Protein AF-A0AAU5T1U4-F1 (afdb_monomer_lite)

Radius of gyration: 19.62 Å; chains: 1; bounding box: 46×30×69 Å

Sequence (118 aa):
MTTPEALPPGLNWVTADRAAALWMVRRRFVPQVASTHGVGTKEQKSYGTLGESTFTVYSYAEVQRVVAELESGEVVLDPSWRVDTKEGIRGARRDTLATCGCVVLMLAVVIAVAVLSS

Secondary structure (DSSP, 8-state):
-----PPPTT-SEEEHHHHHHHTTB-GGGHHHHHHHHT--EEEEEEEETTEEEEEEEEEHHHHHHHHHHHHTTS----TTTBSSSHHHHHHHHHHHHHHHHHHHHHHHHHHHHHHHT-

Structure (mmCIF, N/CA/C/O backbone):
data_AF-A0AAU5T1U4-F1
#
_entry.id   AF-A0AAU5T1U4-F1
#
loop_
_atom_site.group_PDB
_atom_site.id
_atom_site.type_symbol
_atom_site.label_atom_id
_atom_site.label_alt_id
_atom_site.label_comp_id
_atom_site.label_asym_id
_atom_site.label_entity_id
_atom_site.label_seq_id
_atom_site.pdbx_PDB_ins_code
_atom_site.Cartn_x
_atom_site.Cartn_y
_atom_site.Cartn_z
_atom_site.occupancy
_atom_site.B_iso_or_equiv
_atom_site.auth_seq_id
_atom_site.auth_comp_id
_atom_site.auth_asym_id
_atom_site.auth_atom_id
_atom_site.pdbx_PDB_model_num
ATOM 1 N N . MET A 1 1 ? -6.743 4.290 35.283 1.00 32.88 1 MET A N 1
ATOM 2 C CA . MET A 1 1 ? -6.820 5.343 34.252 1.00 32.88 1 MET A CA 1
ATOM 3 C C . MET A 1 1 ? -5.463 5.350 33.570 1.00 32.88 1 MET A C 1
ATOM 5 O O . MET A 1 1 ? -4.522 5.910 34.111 1.00 32.88 1 MET A O 1
ATOM 9 N N . THR A 1 2 ? -5.306 4.558 32.513 1.00 36.19 2 THR A N 1
ATOM 10 C CA . THR A 1 2 ? -4.006 4.362 31.858 1.00 36.19 2 THR A CA 1
ATOM 11 C C . THR A 1 2 ? -3.875 5.443 30.797 1.00 36.19 2 THR A C 1
ATOM 13 O O . THR A 1 2 ? -4.644 5.464 29.840 1.00 36.19 2 THR A O 1
ATOM 16 N N . THR A 1 3 ? -2.978 6.396 31.030 1.00 41.12 3 THR A N 1
ATOM 17 C CA . THR A 1 3 ? -2.600 7.438 30.072 1.00 41.12 3 THR A CA 1
ATOM 18 C C . THR A 1 3 ? -2.236 6.781 28.737 1.00 41.12 3 THR A C 1
ATOM 20 O O . THR A 1 3 ? -1.426 5.853 28.757 1.00 41.12 3 THR A O 1
ATOM 23 N N . PRO A 1 4 ? -2.807 7.200 27.592 1.00 48.88 4 PRO A N 1
ATOM 24 C CA . PRO A 1 4 ? -2.361 6.692 26.304 1.00 48.88 4 PRO A CA 1
ATOM 25 C C . PRO A 1 4 ? -0.905 7.113 26.114 1.00 48.88 4 PRO A C 1
ATOM 27 O O . PRO A 1 4 ? -0.587 8.302 26.111 1.00 48.88 4 PRO A O 1
ATOM 30 N N . GLU A 1 5 ? -0.020 6.125 26.030 1.00 46.03 5 GLU A N 1
ATOM 31 C CA . GLU A 1 5 ? 1.397 6.318 25.764 1.00 46.03 5 GLU A CA 1
ATOM 32 C C . GLU A 1 5 ? 1.528 7.034 24.416 1.00 46.03 5 GLU A C 1
ATOM 34 O O . GLU A 1 5 ? 1.271 6.466 23.354 1.00 46.03 5 GLU A O 1
ATOM 39 N N . ALA A 1 6 ? 1.817 8.335 24.466 1.00 52.81 6 ALA A N 1
ATOM 40 C CA . ALA A 1 6 ? 2.016 9.134 23.272 1.00 52.81 6 ALA A CA 1
ATOM 41 C C . ALA A 1 6 ? 3.240 8.582 22.534 1.00 52.81 6 ALA A C 1
ATOM 43 O O . ALA A 1 6 ? 4.338 8.537 23.092 1.00 52.81 6 ALA A O 1
ATOM 44 N N . LEU A 1 7 ? 3.029 8.141 21.289 1.00 53.19 7 LEU A N 1
ATOM 45 C CA . LEU A 1 7 ? 4.083 7.605 20.434 1.00 53.19 7 LEU A CA 1
ATOM 46 C C . LEU A 1 7 ? 5.282 8.567 20.382 1.00 53.19 7 LEU A C 1
ATOM 48 O O . LEU A 1 7 ? 5.078 9.780 20.264 1.00 53.19 7 LEU A O 1
ATOM 52 N N . PRO A 1 8 ? 6.526 8.051 20.416 1.00 48.00 8 PRO A N 1
ATOM 53 C CA . PRO A 1 8 ? 7.716 8.882 20.331 1.00 48.00 8 PRO A CA 1
ATOM 54 C C . PRO A 1 8 ? 7.646 9.811 19.110 1.00 48.00 8 PRO A C 1
ATOM 56 O O . PRO A 1 8 ? 7.284 9.350 18.018 1.00 48.00 8 PRO A O 1
ATOM 59 N N . PRO A 1 9 ? 8.004 11.099 19.250 1.00 44.66 9 PRO A N 1
ATOM 60 C CA . PRO A 1 9 ? 7.998 12.047 18.143 1.00 44.66 9 PRO A CA 1
ATOM 61 C C . PRO A 1 9 ? 9.016 11.591 17.087 1.00 44.66 9 PRO A C 1
ATOM 63 O O . PRO A 1 9 ? 10.222 11.740 17.251 1.00 44.66 9 PRO A O 1
ATOM 66 N N . GLY A 1 10 ? 8.515 10.952 16.028 1.00 50.25 10 GLY A N 1
ATOM 67 C CA . GLY A 1 10 ? 9.320 10.272 15.005 1.00 50.25 10 GLY A CA 1
ATOM 68 C C . GLY A 1 10 ? 8.718 8.951 14.511 1.00 50.25 10 GLY A C 1
ATOM 69 O O . GLY A 1 10 ? 9.004 8.546 13.390 1.00 50.25 10 GLY A O 1
ATOM 70 N N . LEU A 1 11 ? 7.821 8.323 15.283 1.00 55.62 11 LEU A N 1
ATOM 71 C CA . LEU A 1 11 ? 7.107 7.093 14.898 1.00 55.62 11 LEU A CA 1
ATOM 72 C C . LEU A 1 11 ? 5.777 7.328 14.153 1.00 55.62 11 LEU A C 1
ATOM 74 O O . LEU A 1 11 ? 5.058 6.377 13.856 1.00 55.62 11 LEU A O 1
ATOM 78 N N . ASN A 1 12 ? 5.442 8.578 13.825 1.00 80.19 12 ASN A N 1
ATOM 79 C CA . ASN A 1 12 ? 4.154 8.928 13.211 1.00 80.19 12 ASN A CA 1
ATOM 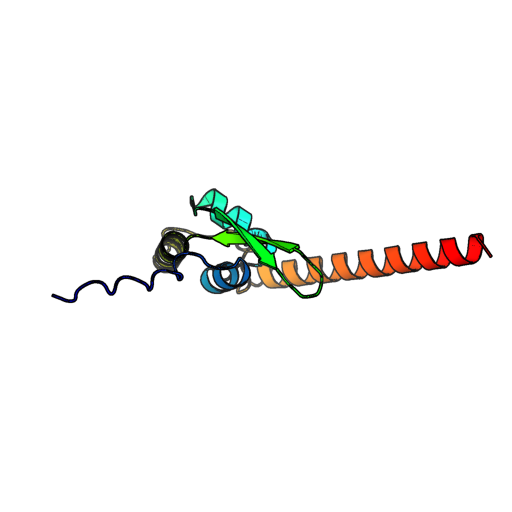80 C C . ASN A 1 12 ? 4.010 8.461 11.760 1.00 80.19 12 ASN A C 1
ATOM 82 O O . ASN A 1 12 ? 2.918 8.547 11.209 1.00 80.19 12 ASN A O 1
ATOM 86 N N . TRP A 1 13 ? 5.089 7.990 11.140 1.00 88.12 13 TRP A N 1
ATOM 87 C CA . TRP A 1 13 ? 5.109 7.593 9.742 1.00 88.12 13 TRP A CA 1
ATOM 88 C C . TRP A 1 13 ? 5.755 6.218 9.589 1.00 88.12 13 TRP A C 1
ATOM 90 O O . TRP A 1 13 ? 6.775 5.924 10.212 1.00 88.12 13 TRP A O 1
ATOM 100 N N . VAL A 1 14 ? 5.175 5.374 8.745 1.00 91.00 14 VAL A N 1
ATOM 101 C CA . VAL A 1 14 ? 5.672 4.036 8.427 1.00 91.00 14 VAL A CA 1
ATOM 102 C C . VAL A 1 14 ? 5.924 3.882 6.939 1.00 91.00 14 VAL A C 1
ATOM 104 O O . VAL A 1 14 ? 5.262 4.491 6.103 1.00 91.00 14 VAL A O 1
ATOM 107 N N . THR A 1 15 ? 6.897 3.047 6.597 1.00 91.06 15 THR A N 1
ATOM 108 C CA . THR A 1 15 ? 7.197 2.710 5.206 1.00 91.06 15 THR A CA 1
ATOM 109 C C . THR A 1 15 ? 6.093 1.851 4.594 1.00 91.06 15 THR A C 1
ATOM 111 O O . THR A 1 15 ? 5.335 1.179 5.301 1.00 91.06 15 THR A O 1
ATOM 114 N N . ALA A 1 16 ? 6.050 1.814 3.260 1.00 90.44 16 ALA A N 1
ATOM 115 C CA . ALA A 1 16 ? 5.145 0.935 2.522 1.00 90.44 16 ALA A CA 1
ATOM 116 C C . ALA A 1 16 ? 5.276 -0.539 2.945 1.00 90.44 16 ALA A C 1
ATOM 118 O O . ALA A 1 16 ? 4.277 -1.241 3.030 1.00 90.44 16 ALA A O 1
ATOM 119 N N . ASP A 1 17 ? 6.494 -1.002 3.241 1.00 88.69 17 ASP A N 1
ATOM 120 C CA . ASP A 1 17 ? 6.758 -2.388 3.645 1.00 88.69 17 ASP A CA 1
ATOM 121 C C . ASP A 1 17 ? 6.125 -2.728 4.995 1.00 88.69 17 ASP A C 1
ATOM 123 O O . ASP A 1 17 ? 5.536 -3.796 5.167 1.00 88.69 17 ASP A O 1
ATOM 127 N N . ARG A 1 18 ? 6.180 -1.792 5.947 1.00 88.94 18 ARG A N 1
ATOM 128 C CA . ARG A 1 18 ? 5.562 -1.993 7.256 1.00 88.94 18 ARG A CA 1
ATOM 129 C C . ARG A 1 18 ? 4.038 -1.905 7.185 1.00 88.94 18 ARG A C 1
ATOM 131 O O . ARG A 1 18 ? 3.372 -2.715 7.819 1.00 88.94 18 ARG A O 1
ATOM 138 N N . ALA A 1 19 ? 3.492 -0.987 6.385 1.00 91.00 19 ALA A N 1
ATOM 139 C CA . ALA A 1 19 ? 2.051 -0.923 6.129 1.00 91.00 19 ALA A CA 1
ATOM 140 C C . ALA A 1 19 ? 1.535 -2.198 5.430 1.00 91.00 19 ALA A C 1
ATOM 142 O O . ALA A 1 19 ? 0.525 -2.761 5.844 1.00 91.00 19 ALA A O 1
ATOM 143 N N . ALA A 1 20 ? 2.274 -2.712 4.438 1.00 91.00 20 ALA A N 1
ATOM 144 C CA . ALA A 1 20 ? 1.959 -3.964 3.746 1.00 91.00 20 ALA A CA 1
ATOM 145 C C . ALA A 1 20 ? 1.848 -5.150 4.712 1.00 91.00 20 ALA A C 1
ATOM 147 O O . ALA A 1 20 ? 0.894 -5.925 4.638 1.00 91.00 20 ALA A O 1
ATOM 148 N N . ALA A 1 21 ? 2.817 -5.274 5.623 1.00 88.44 21 ALA A N 1
ATOM 149 C CA . ALA A 1 21 ? 2.844 -6.342 6.613 1.00 88.44 21 ALA A CA 1
ATOM 150 C C . ALA A 1 21 ? 1.656 -6.259 7.584 1.00 88.44 21 ALA A C 1
ATOM 152 O O . ALA A 1 21 ? 1.039 -7.281 7.870 1.00 88.44 21 ALA A O 1
ATOM 153 N N . LEU A 1 22 ? 1.313 -5.052 8.048 1.00 89.75 22 LEU A N 1
ATOM 154 C CA . LEU A 1 22 ? 0.209 -4.834 8.987 1.00 89.75 22 LEU A CA 1
ATOM 155 C C . LEU A 1 22 ? -1.160 -5.151 8.376 1.00 89.75 22 LEU A C 1
ATOM 157 O O . LEU A 1 22 ? -1.990 -5.771 9.027 1.00 89.75 22 LEU A O 1
ATOM 161 N N . TRP A 1 23 ? -1.389 -4.778 7.118 1.00 90.88 23 TRP A N 1
ATOM 162 C CA . TRP A 1 23 ? -2.660 -5.052 6.434 1.00 90.88 23 TRP A CA 1
ATOM 163 C C . TRP A 1 23 ? -2.716 -6.431 5.767 1.00 90.88 23 TRP A C 1
ATOM 165 O O . TRP A 1 23 ? -3.719 -6.771 5.143 1.00 90.88 23 TRP A O 1
ATOM 175 N N . MET A 1 24 ? -1.632 -7.212 5.847 1.00 88.94 24 MET A N 1
ATOM 176 C CA . MET A 1 24 ? -1.455 -8.460 5.101 1.00 88.94 24 MET A CA 1
ATOM 177 C C . MET A 1 24 ? -1.755 -8.303 3.601 1.00 88.94 24 MET A C 1
ATOM 179 O O . MET A 1 24 ? -2.398 -9.154 2.982 1.00 88.94 24 MET A O 1
ATOM 183 N N . VAL A 1 25 ? -1.246 -7.228 2.991 1.00 89.62 25 VAL A N 1
ATOM 184 C CA . VAL A 1 25 ? -1.377 -6.959 1.549 1.00 89.62 25 VAL A CA 1
ATOM 185 C C . VAL A 1 25 ? -0.043 -6.976 0.828 1.00 89.62 25 VAL A C 1
ATOM 187 O O . VAL A 1 25 ? 1.025 -6.765 1.398 1.00 89.62 25 VAL A O 1
ATOM 190 N N . ARG A 1 26 ? -0.093 -7.187 -0.485 1.00 84.94 26 ARG A N 1
ATOM 191 C CA . ARG A 1 26 ? 1.077 -7.046 -1.351 1.00 84.94 26 ARG A CA 1
ATOM 192 C C . ARG A 1 26 ? 1.490 -5.577 -1.409 1.00 84.94 26 ARG A C 1
ATOM 194 O O . ARG A 1 26 ? 0.659 -4.705 -1.658 1.00 84.94 26 ARG A O 1
ATOM 201 N N . ARG A 1 27 ? 2.796 -5.317 -1.289 1.00 85.81 27 ARG A N 1
ATOM 202 C CA . ARG A 1 27 ? 3.396 -3.967 -1.271 1.00 85.81 27 ARG A CA 1
ATOM 203 C C . ARG A 1 27 ? 2.860 -3.029 -2.360 1.00 85.81 27 ARG A C 1
ATOM 205 O O . ARG A 1 27 ? 2.607 -1.862 -2.094 1.00 85.81 27 ARG A O 1
ATOM 212 N N . ARG A 1 28 ? 2.648 -3.540 -3.577 1.00 86.44 28 ARG A N 1
ATOM 213 C CA . ARG A 1 28 ? 2.164 -2.746 -4.720 1.00 86.44 28 ARG A CA 1
ATOM 214 C C . ARG A 1 28 ? 0.759 -2.157 -4.542 1.00 86.44 28 ARG A C 1
ATOM 216 O O . ARG A 1 28 ? 0.443 -1.186 -5.212 1.00 86.44 28 ARG A O 1
ATOM 223 N N . PHE A 1 29 ? -0.069 -2.742 -3.675 1.00 89.81 29 PHE A N 1
ATOM 224 C CA . PHE A 1 29 ? -1.431 -2.267 -3.412 1.00 89.81 29 PHE A CA 1
ATOM 225 C C . PHE A 1 29 ? -1.528 -1.387 -2.173 1.00 89.81 29 PHE A C 1
ATOM 227 O O . PHE A 1 29 ? -2.589 -0.830 -1.924 1.00 89.81 29 PHE A O 1
ATOM 234 N N . VAL A 1 30 ? -0.439 -1.203 -1.421 1.00 91.62 30 VAL A N 1
ATOM 235 C CA . VAL A 1 30 ? -0.415 -0.297 -0.264 1.00 91.62 30 VAL A CA 1
ATOM 236 C C . VAL A 1 30 ? -0.890 1.116 -0.627 1.00 91.62 30 VAL A C 1
ATOM 238 O O . VAL A 1 30 ? -1.731 1.626 0.106 1.00 91.62 30 VAL A O 1
ATOM 241 N N . PRO A 1 31 ? -0.467 1.738 -1.752 1.00 91.69 31 PRO A N 1
ATOM 242 C CA . PRO A 1 31 ? -0.979 3.057 -2.126 1.00 91.69 31 PRO A CA 1
ATOM 243 C C . PRO A 1 31 ? -2.489 3.048 -2.382 1.00 91.69 31 PRO A C 1
ATOM 245 O O . PRO A 1 31 ? -3.185 3.999 -2.042 1.00 91.69 31 PRO A O 1
ATOM 248 N N . GLN A 1 32 ? -3.002 1.957 -2.952 1.00 92.06 32 GLN A N 1
ATOM 249 C CA . GLN A 1 32 ? -4.416 1.827 -3.276 1.00 92.06 32 GLN A CA 1
ATOM 250 C C . GLN A 1 32 ? -5.256 1.660 -2.006 1.00 92.06 32 GLN A C 1
ATOM 252 O O . GLN A 1 32 ? -6.186 2.434 -1.805 1.00 92.06 32 GLN A O 1
ATOM 257 N N . VAL A 1 33 ? -4.856 0.764 -1.098 1.00 90.56 33 VAL A N 1
ATOM 258 C CA . VAL A 1 33 ? -5.468 0.610 0.235 1.00 90.56 33 VAL A CA 1
ATOM 259 C C . VAL A 1 33 ? -5.425 1.933 1.003 1.00 90.56 33 VAL A C 1
ATOM 261 O O . VAL A 1 33 ? -6.447 2.387 1.510 1.00 90.56 33 VAL A O 1
ATOM 264 N N . ALA A 1 34 ? -4.273 2.607 1.025 1.00 92.44 34 ALA A N 1
ATOM 265 C CA . ALA A 1 34 ? -4.131 3.902 1.679 1.00 92.44 34 ALA A CA 1
ATOM 266 C C . ALA A 1 34 ? -5.112 4.943 1.116 1.00 92.44 34 ALA A C 1
ATOM 268 O O . ALA A 1 34 ? -5.799 5.612 1.884 1.00 92.44 34 ALA A O 1
ATOM 269 N N . SER A 1 35 ? -5.232 5.037 -0.212 1.00 90.69 35 SER A N 1
ATOM 270 C CA . SER A 1 35 ? -6.155 5.977 -0.858 1.00 90.69 35 SER A CA 1
ATOM 271 C C . SER A 1 35 ? -7.627 5.665 -0.569 1.00 90.69 35 SER A C 1
ATOM 273 O O . SER A 1 35 ? -8.399 6.578 -0.293 1.00 90.69 35 SER A O 1
ATOM 275 N N . THR A 1 36 ? -8.012 4.384 -0.574 1.00 91.38 36 THR A N 1
ATOM 276 C CA . THR A 1 36 ? -9.392 3.943 -0.327 1.00 91.38 36 THR A CA 1
ATOM 277 C C . THR A 1 36 ? -9.821 4.199 1.113 1.00 91.38 36 THR A C 1
ATOM 279 O O . THR A 1 36 ? -10.964 4.580 1.349 1.00 91.38 36 THR A O 1
ATOM 282 N N . HIS A 1 37 ? -8.907 4.032 2.069 1.00 89.50 37 HIS A N 1
ATOM 283 C CA . HIS A 1 37 ? -9.204 4.164 3.495 1.00 89.50 37 HIS A CA 1
ATOM 284 C C . HIS A 1 37 ? -8.806 5.521 4.089 1.00 89.50 37 HIS A C 1
ATOM 286 O O . HIS A 1 37 ? -8.919 5.713 5.299 1.00 89.50 37 HIS A O 1
ATOM 292 N N . GLY A 1 38 ? -8.369 6.476 3.261 1.00 90.19 38 GLY A N 1
ATOM 293 C CA . GLY A 1 38 ? -8.034 7.831 3.703 1.00 90.19 38 GLY A CA 1
ATOM 294 C C . GLY A 1 38 ? -6.809 7.886 4.617 1.00 90.19 38 GLY A C 1
ATOM 295 O O . GLY A 1 38 ? -6.803 8.630 5.591 1.00 90.19 38 GLY A O 1
ATOM 296 N N . VAL A 1 39 ? -5.792 7.072 4.336 1.00 91.31 39 VAL A N 1
ATOM 297 C CA . VAL A 1 39 ? -4.512 7.102 5.052 1.00 91.31 39 VAL A CA 1
ATOM 298 C C . VAL A 1 39 ? -3.641 8.203 4.456 1.00 91.31 39 VAL A C 1
ATOM 300 O O . VAL A 1 39 ? -3.307 8.183 3.271 1.00 91.31 39 VAL A O 1
ATOM 303 N N . GLY A 1 40 ? -3.236 9.148 5.294 1.00 89.75 40 GLY A N 1
ATOM 304 C CA . GLY A 1 40 ? -2.334 10.232 4.964 1.00 89.75 40 GLY A CA 1
ATOM 305 C C . GLY A 1 40 ? -0.970 9.717 4.525 1.00 89.75 40 GLY A C 1
ATOM 306 O O . GLY A 1 40 ? -0.357 8.853 5.162 1.00 89.75 40 GLY A O 1
ATOM 307 N N . THR A 1 41 ? -0.476 10.290 3.432 1.00 92.44 41 THR A N 1
ATOM 308 C CA . THR A 1 41 ? 0.824 9.970 2.845 1.00 92.44 41 THR A CA 1
ATOM 309 C C . THR A 1 41 ? 1.734 11.184 2.854 1.00 92.44 41 THR A C 1
ATOM 311 O O . THR A 1 41 ? 1.281 12.313 2.668 1.00 92.44 41 THR A O 1
ATOM 314 N N . LYS A 1 42 ? 3.035 10.950 2.992 1.00 91.56 42 LYS A N 1
ATOM 315 C CA . LYS A 1 42 ? 4.062 11.982 2.878 1.00 91.56 42 LYS A CA 1
ATOM 316 C C . LYS A 1 42 ? 5.240 11.450 2.075 1.00 91.56 42 LYS A C 1
ATOM 318 O O . LYS A 1 42 ? 5.631 10.297 2.233 1.00 91.56 42 LYS A O 1
ATOM 323 N N . GLU A 1 43 ? 5.828 12.289 1.233 1.00 90.56 43 GLU A N 1
ATOM 324 C CA . GLU A 1 43 ? 7.117 11.981 0.618 1.00 90.56 43 GLU A CA 1
ATOM 325 C C . GLU A 1 43 ? 8.248 12.239 1.613 1.00 90.56 43 GLU A C 1
ATOM 327 O O . GLU A 1 43 ? 8.331 13.296 2.247 1.00 90.56 43 GLU A O 1
ATOM 332 N N . GLN A 1 44 ? 9.125 11.255 1.757 1.00 86.56 44 GLN A N 1
ATOM 333 C CA . GLN A 1 44 ? 10.322 11.341 2.566 1.00 86.56 44 GLN A CA 1
ATOM 334 C C . GLN A 1 44 ? 11.545 11.140 1.683 1.00 86.56 44 GLN A C 1
ATOM 336 O O . GLN A 1 44 ? 11.637 10.201 0.896 1.00 86.56 44 GLN A O 1
ATOM 341 N N . LYS A 1 45 ? 12.502 12.045 1.847 1.00 88.38 45 LYS A N 1
ATOM 342 C CA . LYS A 1 45 ? 13.811 11.960 1.219 1.00 88.38 45 LYS A CA 1
ATOM 343 C C . LYS A 1 45 ? 14.767 11.254 2.166 1.00 88.38 45 LYS A C 1
ATOM 345 O O . LYS A 1 45 ? 14.771 11.522 3.368 1.00 88.38 45 LYS A O 1
ATOM 350 N N . SER A 1 46 ? 15.583 10.372 1.615 1.00 79.38 46 SER A N 1
ATOM 351 C CA . SER A 1 46 ? 16.724 9.770 2.288 1.00 79.38 46 SER A CA 1
ATOM 352 C C . SER A 1 46 ? 17.971 9.995 1.463 1.00 79.38 46 SER A C 1
ATOM 354 O O . SER A 1 46 ? 17.959 9.869 0.241 1.00 79.38 46 SER A O 1
ATOM 356 N N . TYR A 1 47 ? 19.057 10.296 2.158 1.00 83.50 47 TYR A N 1
ATOM 357 C CA . TYR A 1 47 ? 20.361 10.526 1.565 1.00 83.50 47 TYR A CA 1
ATOM 358 C C . TYR A 1 47 ? 21.220 9.295 1.825 1.00 83.50 47 TYR A C 1
ATOM 360 O O . TYR A 1 47 ? 21.570 9.002 2.967 1.00 83.50 47 TYR A O 1
ATOM 368 N N . GLY A 1 48 ? 21.489 8.533 0.767 1.00 77.19 48 GLY A N 1
ATOM 369 C CA . GLY A 1 48 ? 22.382 7.381 0.804 1.00 77.19 48 GLY A CA 1
ATOM 370 C C . GLY A 1 48 ? 23.703 7.674 0.102 1.00 77.19 48 GLY A C 1
ATOM 371 O O . GLY A 1 48 ? 23.882 8.714 -0.529 1.00 77.19 48 GLY A O 1
ATOM 372 N N . THR A 1 49 ? 24.624 6.713 0.145 1.00 80.50 49 THR A N 1
ATOM 373 C CA . THR A 1 49 ? 25.919 6.795 -0.554 1.00 80.50 49 THR A CA 1
ATOM 374 C C . THR A 1 49 ? 25.768 6.971 -2.070 1.00 80.50 49 THR A C 1
ATOM 376 O O . THR A 1 49 ? 26.647 7.528 -2.715 1.00 80.50 49 THR A O 1
ATOM 379 N N . LEU A 1 50 ? 24.641 6.524 -2.636 1.00 83.75 50 LEU A N 1
ATOM 380 C CA . LEU A 1 50 ? 24.310 6.630 -4.061 1.00 83.75 50 LEU A CA 1
ATOM 381 C C . LEU A 1 50 ? 23.494 7.889 -4.409 1.00 83.75 50 LEU A C 1
ATOM 383 O O . LEU A 1 50 ? 23.041 8.025 -5.542 1.00 83.75 50 LEU A O 1
ATOM 387 N N . GLY A 1 51 ? 23.297 8.801 -3.452 1.00 82.56 51 GLY A N 1
ATOM 388 C CA . GLY A 1 51 ? 22.551 10.043 -3.639 1.00 82.56 51 GLY A CA 1
ATOM 389 C C . GLY A 1 51 ? 21.182 10.060 -2.956 1.00 82.56 51 GLY A C 1
ATOM 390 O O . GLY A 1 51 ? 20.901 9.297 -2.028 1.00 82.56 51 GLY A O 1
ATOM 391 N N . GLU A 1 52 ? 20.343 10.995 -3.398 1.00 89.31 52 GLU A N 1
ATOM 392 C CA . GLU A 1 52 ? 19.008 11.234 -2.851 1.00 89.31 52 GLU A CA 1
ATOM 393 C C . GLU A 1 52 ? 18.005 10.208 -3.391 1.00 89.31 52 GLU A C 1
ATOM 395 O O . GLU A 1 52 ? 17.858 10.021 -4.596 1.00 89.31 52 GLU A O 1
ATOM 400 N N . SER A 1 53 ? 17.293 9.544 -2.486 1.00 83.25 53 SER A N 1
ATOM 401 C CA . SER A 1 53 ? 16.180 8.649 -2.798 1.00 83.25 53 SER A CA 1
ATOM 402 C C . SER A 1 53 ? 14.916 9.173 -2.137 1.00 83.25 53 SER A C 1
ATOM 404 O O . SER A 1 53 ? 14.911 9.458 -0.941 1.00 83.25 53 SER A O 1
ATOM 406 N N . THR A 1 54 ? 13.834 9.278 -2.904 1.00 86.69 54 THR A N 1
ATOM 407 C CA . THR A 1 54 ? 12.523 9.681 -2.383 1.00 86.69 54 THR A CA 1
ATOM 408 C C . THR A 1 54 ? 11.634 8.449 -2.254 1.00 86.69 54 THR A C 1
ATOM 410 O O . THR A 1 54 ? 11.559 7.639 -3.176 1.00 86.69 54 THR A O 1
ATOM 413 N N . PHE A 1 55 ? 10.971 8.291 -1.112 1.00 84.88 55 PHE A N 1
ATOM 414 C CA . PHE A 1 55 ? 9.996 7.231 -0.874 1.00 84.88 55 PHE A CA 1
ATOM 415 C C . PHE A 1 55 ? 8.774 7.758 -0.126 1.00 84.88 55 PHE A C 1
ATOM 417 O O . PHE A 1 55 ? 8.851 8.709 0.6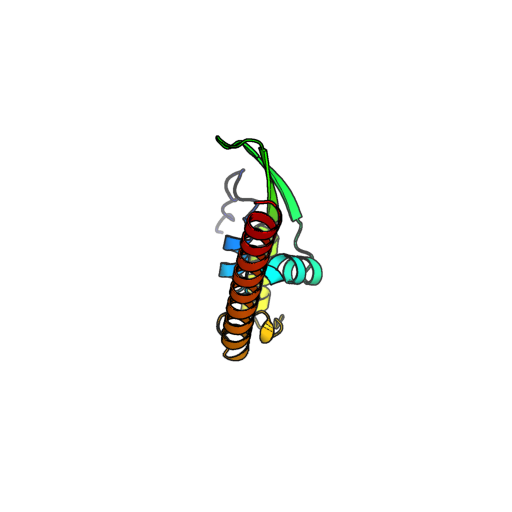47 1.00 84.88 55 PHE A O 1
ATOM 424 N N . THR A 1 56 ? 7.628 7.121 -0.342 1.00 90.44 56 THR A N 1
ATOM 425 C CA . THR A 1 56 ? 6.379 7.468 0.341 1.00 90.44 56 THR A CA 1
ATOM 426 C C . THR A 1 56 ? 6.289 6.772 1.696 1.00 90.44 56 THR A C 1
ATOM 428 O O . THR A 1 56 ? 6.532 5.566 1.811 1.00 90.44 56 THR A O 1
ATOM 431 N N . VAL A 1 57 ? 5.890 7.528 2.715 1.00 92.56 57 VAL A N 1
ATOM 432 C CA . VAL A 1 57 ? 5.544 7.037 4.051 1.00 92.56 57 VAL A CA 1
ATOM 433 C C . VAL A 1 57 ? 4.079 7.321 4.376 1.00 92.56 57 VAL A C 1
ATOM 435 O O . VAL A 1 57 ? 3.477 8.240 3.824 1.00 92.56 57 VAL A O 1
ATOM 438 N N . TYR A 1 58 ? 3.515 6.521 5.274 1.00 92.88 58 TYR A N 1
ATOM 439 C CA . TYR A 1 58 ? 2.095 6.486 5.625 1.00 92.88 58 TYR A CA 1
ATOM 440 C C . TYR A 1 58 ? 1.914 6.790 7.106 1.00 92.88 58 TYR A C 1
ATOM 442 O O . TYR A 1 58 ? 2.727 6.355 7.918 1.00 92.88 58 TYR A O 1
ATOM 450 N N . SER A 1 59 ? 0.869 7.522 7.471 1.00 90.88 59 SER A N 1
ATOM 451 C CA . SER A 1 59 ? 0.572 7.855 8.866 1.00 90.88 59 SER A CA 1
ATOM 452 C C . SER A 1 59 ? 0.342 6.597 9.704 1.00 90.88 59 SER A C 1
ATOM 454 O O . SER A 1 59 ? -0.541 5.792 9.411 1.00 90.88 59 SER A O 1
ATOM 456 N N . TYR A 1 60 ? 1.117 6.418 10.774 1.00 90.06 60 TYR A N 1
ATOM 457 C CA . TYR A 1 60 ? 1.019 5.238 11.633 1.00 90.06 60 TYR A CA 1
ATOM 458 C C . TYR A 1 60 ? -0.355 5.119 12.301 1.00 90.06 60 TYR A C 1
ATOM 460 O O . TYR A 1 60 ? -0.918 4.029 12.342 1.00 90.06 60 TYR A O 1
ATOM 468 N N . ALA A 1 61 ? -0.908 6.232 12.793 1.00 89.00 61 ALA A N 1
ATOM 469 C CA . ALA A 1 61 ? -2.202 6.239 13.473 1.00 89.00 61 ALA A CA 1
ATOM 470 C C . ALA A 1 61 ? -3.336 5.784 12.540 1.00 89.00 61 ALA A C 1
ATOM 472 O O . ALA A 1 61 ? -4.187 4.990 12.928 1.00 89.00 61 ALA A O 1
ATOM 473 N N . GLU A 1 62 ? -3.312 6.233 11.287 1.00 91.81 62 GLU A N 1
ATOM 474 C CA . GLU A 1 62 ? -4.320 5.858 10.294 1.00 91.81 62 GLU A CA 1
ATOM 475 C C . GLU A 1 62 ? -4.096 4.437 9.775 1.00 91.81 62 GLU A C 1
ATOM 477 O O . GLU A 1 62 ? -5.062 3.711 9.564 1.00 91.81 62 GLU A O 1
ATOM 482 N N . VAL A 1 63 ? -2.841 3.991 9.657 1.00 91.88 63 VAL A N 1
ATOM 483 C CA . VAL A 1 63 ? -2.520 2.586 9.368 1.00 91.88 63 VAL A CA 1
ATOM 484 C C . VAL A 1 63 ? -3.078 1.666 10.453 1.00 91.88 63 VAL A C 1
ATOM 486 O O . VAL A 1 63 ? -3.689 0.655 10.116 1.00 91.88 63 VAL A O 1
ATOM 489 N N . GLN A 1 64 ? -2.915 2.022 11.731 1.00 91.50 64 GLN A N 1
ATOM 490 C CA . GLN A 1 64 ? -3.458 1.266 12.865 1.00 91.50 64 GLN A CA 1
ATOM 491 C C . GLN A 1 64 ? -4.986 1.300 12.916 1.00 91.50 64 GLN A C 1
ATOM 493 O O . GLN A 1 64 ? -5.599 0.280 13.215 1.00 91.50 64 GLN A O 1
ATOM 498 N N . ARG A 1 65 ? -5.615 2.430 12.565 1.00 92.00 65 ARG A N 1
ATOM 499 C CA . ARG A 1 65 ? -7.076 2.498 12.419 1.00 92.00 65 ARG A CA 1
ATOM 500 C C . ARG A 1 65 ? -7.572 1.477 11.397 1.00 92.00 65 ARG A C 1
ATOM 502 O O . ARG A 1 65 ? -8.475 0.712 11.704 1.00 92.00 65 ARG A O 1
ATOM 509 N N . VAL A 1 66 ? -6.934 1.418 10.226 1.00 90.81 66 VAL A N 1
ATOM 510 C CA . VAL A 1 66 ? -7.287 0.434 9.193 1.00 90.81 66 VAL A CA 1
ATOM 511 C C . VAL A 1 66 ? -7.052 -0.994 9.688 1.00 90.81 66 VAL A C 1
ATOM 513 O O . VAL A 1 66 ? -7.875 -1.857 9.426 1.00 90.81 66 VAL A O 1
ATOM 516 N N . VAL A 1 67 ? -5.981 -1.266 10.446 1.00 91.25 67 VAL A N 1
ATOM 517 C CA . VAL A 1 67 ? -5.780 -2.592 11.069 1.00 91.25 67 VAL A CA 1
ATOM 518 C C . VAL A 1 67 ? -6.957 -2.959 11.974 1.00 91.25 67 VAL A C 1
ATOM 520 O O . VAL A 1 67 ? -7.505 -4.047 11.830 1.00 91.25 67 VAL A O 1
ATOM 523 N N . ALA A 1 68 ? -7.393 -2.049 12.846 1.00 88.50 68 ALA A N 1
ATOM 524 C CA . ALA A 1 68 ? -8.527 -2.295 13.733 1.00 88.50 68 ALA A CA 1
ATOM 525 C C . ALA A 1 68 ? -9.841 -2.533 12.961 1.00 88.50 68 ALA A C 1
ATOM 527 O O . ALA A 1 68 ? -10.604 -3.425 13.320 1.00 88.50 68 ALA A O 1
ATOM 528 N N . GLU A 1 69 ? -10.082 -1.787 11.878 1.00 89.75 69 GLU A N 1
ATOM 529 C CA . GLU A 1 69 ? -11.241 -1.970 10.986 1.00 89.75 69 GLU A CA 1
ATOM 530 C C . GLU A 1 69 ? -11.205 -3.314 10.232 1.00 89.75 69 GLU A C 1
ATOM 532 O O . GLU A 1 69 ? -12.246 -3.913 9.952 1.00 89.75 69 GLU A O 1
ATOM 537 N N . LEU A 1 70 ? -10.009 -3.815 9.907 1.00 87.75 70 LEU A N 1
ATOM 538 C CA . LEU A 1 70 ? -9.828 -5.138 9.302 1.00 87.75 70 LEU A CA 1
ATOM 539 C C . LEU A 1 70 ? -10.059 -6.263 10.312 1.00 87.75 70 LEU A C 1
ATOM 541 O O . LEU A 1 70 ? -10.659 -7.280 9.969 1.00 87.75 70 LEU A O 1
ATOM 545 N N . GLU A 1 71 ? -9.583 -6.094 11.546 1.00 86.88 71 GLU A N 1
ATOM 546 C CA . GLU A 1 71 ? -9.764 -7.066 12.628 1.00 86.88 71 GLU A CA 1
ATOM 547 C C . GLU A 1 71 ? -11.221 -7.139 13.099 1.00 86.88 71 GLU A C 1
ATOM 549 O O . GLU A 1 71 ? -11.706 -8.226 13.417 1.00 86.88 71 GLU A O 1
ATOM 554 N N . SER A 1 72 ? -11.942 -6.013 13.097 1.00 87.06 72 SER A N 1
ATOM 555 C CA . SER A 1 72 ? -13.378 -5.975 13.399 1.00 87.06 72 SER A CA 1
ATOM 556 C C . SER A 1 72 ? -14.243 -6.561 12.276 1.00 87.06 72 SER A C 1
ATOM 558 O O . SER A 1 72 ? -15.410 -6.881 12.504 1.00 87.06 72 SER A O 1
ATOM 560 N N . GLY A 1 73 ? -13.683 -6.712 11.070 1.00 84.00 73 GLY A N 1
ATOM 561 C CA . GLY A 1 73 ? -14.408 -7.126 9.869 1.00 84.00 73 GLY A CA 1
ATOM 562 C C . GLY A 1 73 ? -15.294 -6.029 9.272 1.00 84.00 73 GLY A C 1
ATOM 563 O O . GLY A 1 73 ? -16.063 -6.305 8.353 1.00 84.00 73 GLY A O 1
ATOM 564 N N . GLU A 1 74 ? -15.191 -4.796 9.772 1.00 82.12 74 GLU A N 1
ATOM 565 C CA . GLU A 1 74 ? -15.881 -3.624 9.224 1.00 82.12 74 GLU A CA 1
ATOM 566 C C . GLU A 1 74 ? -15.354 -3.268 7.830 1.00 82.12 74 GLU A C 1
ATOM 568 O O . GLU A 1 74 ? -16.105 -2.826 6.959 1.00 82.12 74 GLU A O 1
ATOM 573 N N . VAL A 1 75 ? -14.071 -3.545 7.592 1.00 83.00 75 VAL A N 1
ATOM 574 C CA . VAL A 1 75 ? -13.429 -3.426 6.287 1.00 83.00 75 VAL A CA 1
ATOM 575 C C . VAL A 1 75 ? -12.982 -4.798 5.798 1.00 83.00 75 VAL A C 1
ATOM 577 O O . VAL A 1 75 ? -12.322 -5.561 6.501 1.00 83.00 75 VAL A O 1
ATOM 580 N N . VAL A 1 76 ? -13.278 -5.084 4.532 1.00 84.31 76 VAL A N 1
ATOM 581 C CA . VAL A 1 76 ? -12.751 -6.249 3.819 1.00 84.31 76 VAL A CA 1
ATOM 582 C C . VAL A 1 76 ? -11.942 -5.759 2.626 1.00 84.31 76 VAL A C 1
ATOM 584 O O . VAL A 1 76 ? -12.452 -5.049 1.763 1.00 84.31 76 VAL A O 1
ATOM 587 N N . LEU A 1 77 ? -10.668 -6.146 2.576 1.00 84.44 77 LEU A N 1
ATOM 588 C CA . LEU A 1 77 ? -9.808 -5.883 1.422 1.00 84.44 77 LEU A CA 1
ATOM 589 C C . LEU A 1 77 ? -10.088 -6.884 0.311 1.00 84.44 77 LEU A C 1
ATOM 591 O O . LEU A 1 77 ? -10.396 -8.048 0.578 1.00 84.44 77 LEU A O 1
ATOM 595 N N . ASP A 1 78 ? -9.897 -6.443 -0.930 1.00 81.50 78 ASP A N 1
ATOM 596 C CA . ASP A 1 78 ? -9.986 -7.313 -2.095 1.00 81.50 78 ASP A CA 1
ATOM 597 C C . ASP A 1 78 ? -9.056 -8.535 -1.907 1.00 81.50 78 ASP A C 1
ATOM 599 O O . ASP A 1 78 ? -7.852 -8.369 -1.657 1.00 81.50 78 ASP A O 1
ATOM 603 N N . PRO A 1 79 ? -9.575 -9.773 -2.015 1.00 79.06 79 PRO A N 1
ATOM 604 C CA . PRO A 1 79 ? -8.788 -10.988 -1.830 1.00 79.06 79 PRO A CA 1
ATOM 605 C C . PRO A 1 79 ? -7.562 -11.073 -2.740 1.00 79.06 79 PRO A C 1
ATOM 607 O O . PRO A 1 79 ? -6.566 -11.694 -2.364 1.00 79.06 79 PRO A O 1
ATOM 610 N N . SER A 1 80 ? -7.593 -10.436 -3.912 1.00 79.75 80 SER A N 1
ATOM 611 C CA . SER A 1 80 ? -6.454 -10.378 -4.822 1.00 79.75 80 SER A CA 1
ATOM 612 C C . SER A 1 80 ? -5.318 -9.510 -4.275 1.00 79.75 80 SER A C 1
ATOM 614 O O . SER A 1 80 ? -4.163 -9.706 -4.656 1.00 79.75 80 SER A O 1
ATOM 616 N N . TRP A 1 81 ? -5.586 -8.559 -3.381 1.00 83.88 81 TRP A N 1
ATOM 617 C CA . TRP A 1 81 ? -4.562 -7.677 -2.812 1.00 83.88 81 TRP A CA 1
ATOM 618 C C . TRP A 1 81 ? -3.823 -8.320 -1.650 1.00 83.88 81 TRP A C 1
ATOM 620 O O . TRP A 1 81 ? -2.655 -7.995 -1.416 1.00 83.88 81 TRP A O 1
ATOM 630 N N . ARG A 1 82 ? -4.489 -9.240 -0.956 1.00 83.44 82 ARG A N 1
ATOM 631 C CA . ARG A 1 82 ? -3.968 -9.907 0.230 1.00 83.44 82 ARG A CA 1
ATOM 632 C C . ARG A 1 82 ? -2.794 -10.841 -0.086 1.00 83.44 82 ARG A C 1
ATOM 634 O O . ARG A 1 82 ? -2.606 -11.255 -1.229 1.00 83.44 82 ARG A O 1
ATOM 641 N N . VAL A 1 83 ? -1.970 -11.145 0.914 1.00 79.12 83 VAL A N 1
ATOM 642 C CA . VAL A 1 83 ? -0.869 -12.132 0.814 1.00 79.12 83 VAL A CA 1
ATOM 643 C C . VAL A 1 83 ? -1.193 -13.477 1.465 1.00 79.12 83 VAL A C 1
ATOM 645 O O . VAL A 1 83 ? -0.550 -14.471 1.140 1.00 79.12 83 VAL A O 1
ATOM 648 N N . ASP A 1 84 ? -2.192 -13.531 2.339 1.00 76.75 84 ASP A N 1
ATOM 649 C CA . ASP A 1 84 ? -2.622 -14.729 3.071 1.00 76.75 84 ASP A CA 1
ATOM 650 C C . ASP A 1 84 ? -3.690 -15.556 2.327 1.00 76.75 84 ASP A C 1
ATOM 652 O O . ASP A 1 84 ? -3.935 -16.717 2.657 1.00 76.75 84 ASP A O 1
ATOM 656 N N . THR A 1 85 ? -4.301 -15.003 1.278 1.00 68.69 85 THR A N 1
ATOM 657 C CA . THR A 1 85 ? -5.301 -15.696 0.457 1.00 68.69 85 THR A CA 1
ATOM 658 C C . THR A 1 85 ? -4.658 -16.485 -0.691 1.00 68.69 85 THR A C 1
ATOM 660 O O . THR A 1 85 ? -3.642 -16.102 -1.279 1.00 68.69 85 THR A O 1
ATOM 663 N N . LYS A 1 86 ? -5.300 -17.592 -1.098 1.00 65.69 86 LYS A N 1
ATOM 664 C CA . LYS A 1 86 ? -4.869 -18.395 -2.265 1.00 65.69 86 LYS A CA 1
ATOM 665 C C . LYS A 1 86 ? -4.793 -17.562 -3.552 1.00 65.69 86 LYS A C 1
ATOM 667 O O . LYS A 1 86 ? -3.934 -17.801 -4.403 1.00 65.69 86 LYS A O 1
ATOM 672 N N . GLU A 1 87 ? -5.691 -16.592 -3.693 1.00 64.12 87 GLU A N 1
ATOM 673 C CA . GLU A 1 87 ? -5.753 -15.673 -4.833 1.00 64.12 87 GLU A CA 1
ATOM 674 C C . GLU A 1 87 ? -4.597 -14.671 -4.813 1.00 64.12 87 GLU A C 1
ATOM 676 O O . GLU A 1 87 ? -3.956 -14.456 -5.846 1.00 64.12 87 GLU A O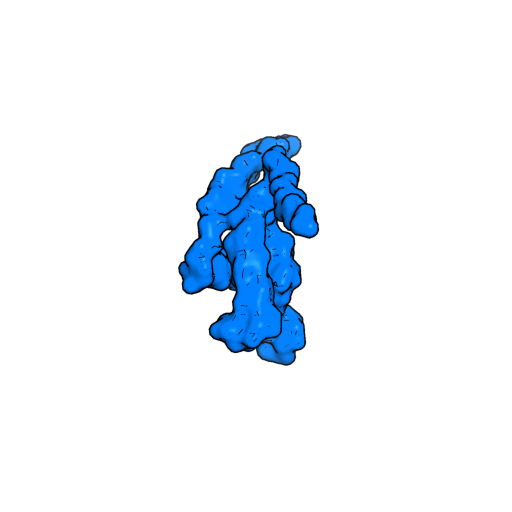 1
ATOM 681 N N . GLY A 1 88 ? -4.252 -14.163 -3.629 1.00 62.41 88 GLY A N 1
ATOM 682 C CA . GLY A 1 88 ? -3.072 -13.349 -3.369 1.00 62.41 88 GLY A CA 1
ATOM 683 C C . GLY A 1 88 ? -1.760 -14.025 -3.758 1.00 62.41 88 GLY A C 1
ATOM 684 O O . GLY A 1 88 ? -0.958 -13.459 -4.507 1.00 62.41 88 GLY A O 1
ATOM 685 N N . ILE A 1 89 ? -1.577 -15.281 -3.338 1.00 65.88 89 ILE A N 1
ATOM 686 C CA . ILE A 1 89 ? -0.394 -1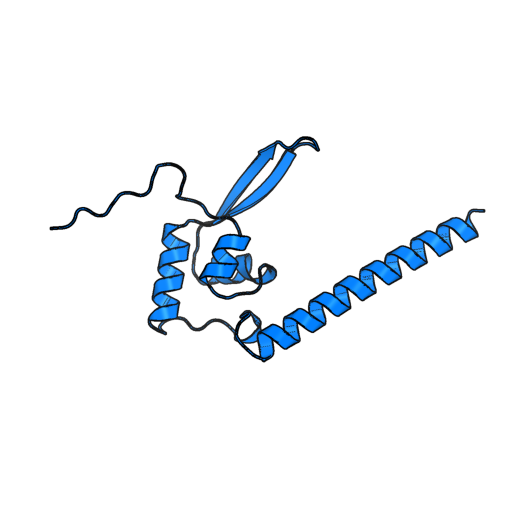6.099 -3.661 1.00 65.88 89 ILE A CA 1
ATOM 687 C C . ILE A 1 89 ? -0.288 -16.342 -5.173 1.00 65.88 89 ILE A C 1
ATOM 689 O O . ILE A 1 89 ? 0.785 -16.210 -5.771 1.00 65.88 89 ILE A O 1
ATOM 693 N N . ARG A 1 90 ? -1.409 -16.670 -5.829 1.00 62.59 90 ARG A N 1
ATOM 694 C CA . ARG A 1 90 ? -1.444 -16.884 -7.284 1.00 62.59 90 ARG A CA 1
ATOM 695 C C . ARG A 1 90 ? -1.163 -15.589 -8.048 1.00 62.59 90 ARG A C 1
ATOM 697 O O . ARG A 1 90 ? -0.458 -15.626 -9.056 1.00 62.59 90 ARG A O 1
ATOM 704 N N . GLY A 1 91 ? -1.677 -14.462 -7.562 1.00 64.19 91 GLY A N 1
ATOM 705 C CA . GLY A 1 91 ? -1.356 -13.137 -8.078 1.00 64.19 91 GLY A CA 1
ATOM 706 C C . GLY A 1 91 ? 0.135 -12.829 -7.960 1.00 64.19 91 GLY A C 1
ATOM 707 O O . GLY A 1 91 ? 0.747 -12.443 -8.950 1.00 64.19 91 GLY A O 1
ATOM 708 N N . ALA A 1 92 ? 0.731 -13.056 -6.786 1.00 65.19 92 ALA A N 1
ATOM 709 C CA . ALA A 1 92 ? 2.148 -12.786 -6.546 1.00 65.19 92 ALA A CA 1
ATOM 710 C C . ALA A 1 92 ? 3.038 -13.593 -7.499 1.00 65.19 92 ALA A C 1
ATOM 712 O O . ALA A 1 92 ? 3.944 -13.041 -8.114 1.00 65.19 92 ALA A O 1
ATOM 713 N N . ARG A 1 93 ? 2.711 -14.873 -7.717 1.00 63.72 93 ARG A N 1
ATOM 714 C CA . ARG A 1 93 ? 3.436 -15.727 -8.665 1.00 63.72 93 ARG A CA 1
ATOM 715 C C . ARG A 1 93 ? 3.354 -15.214 -10.104 1.00 63.72 93 ARG A C 1
ATOM 717 O O . ARG A 1 93 ? 4.348 -15.282 -10.821 1.00 63.72 93 ARG A O 1
ATOM 724 N N . ARG A 1 94 ? 2.191 -14.709 -10.536 1.00 66.69 94 ARG A N 1
ATOM 725 C CA . ARG A 1 94 ? 2.045 -14.103 -11.871 1.00 66.69 94 ARG A CA 1
ATOM 726 C C . ARG A 1 94 ? 2.881 -12.841 -12.011 1.00 66.69 94 ARG A C 1
ATOM 728 O O . ARG A 1 94 ? 3.517 -12.670 -13.043 1.00 66.69 94 ARG A O 1
ATOM 735 N N . ASP A 1 95 ? 2.914 -12.004 -10.981 1.00 68.62 95 ASP A N 1
ATOM 736 C CA . ASP A 1 95 ? 3.713 -10.780 -11.007 1.00 68.62 95 ASP A CA 1
ATOM 737 C C . ASP A 1 95 ? 5.202 -11.098 -11.085 1.00 68.62 95 ASP 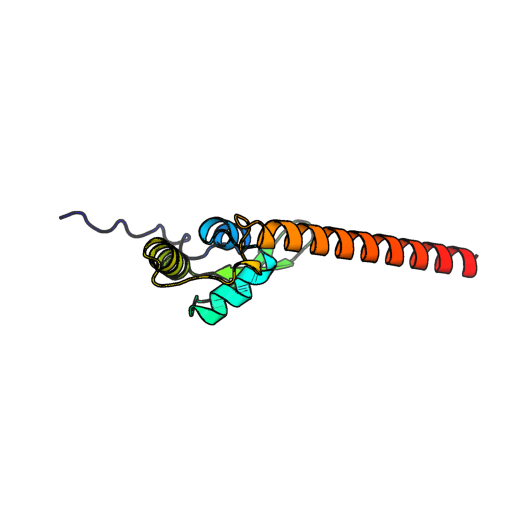A C 1
ATOM 739 O O . ASP A 1 95 ? 5.896 -10.547 -11.931 1.00 68.62 95 ASP A O 1
ATOM 743 N N . THR A 1 96 ? 5.681 -12.050 -10.277 1.00 72.25 96 THR A N 1
ATOM 744 C CA . THR A 1 96 ? 7.075 -12.505 -10.333 1.00 72.25 96 THR A CA 1
ATOM 745 C C . THR A 1 96 ? 7.427 -13.056 -11.713 1.00 72.25 96 THR A C 1
ATOM 747 O O . THR A 1 96 ? 8.464 -12.699 -12.263 1.00 72.25 96 THR A O 1
ATOM 750 N N . LEU A 1 97 ? 6.556 -13.877 -12.310 1.00 72.62 97 LEU A N 1
ATOM 751 C CA . LEU A 1 97 ? 6.773 -14.410 -13.659 1.00 72.62 97 LEU A CA 1
ATOM 752 C C . LEU A 1 97 ? 6.797 -13.308 -14.725 1.00 72.62 97 LEU A C 1
ATOM 754 O O . LEU A 1 97 ? 7.658 -13.341 -15.601 1.00 72.62 97 LEU A O 1
ATOM 758 N N . ALA A 1 98 ? 5.899 -12.325 -14.641 1.00 70.81 98 ALA A N 1
ATOM 759 C CA . ALA A 1 98 ? 5.877 -11.190 -15.559 1.00 70.81 98 ALA A CA 1
ATOM 760 C C . ALA A 1 98 ? 7.148 -10.338 -15.430 1.00 70.81 98 ALA A C 1
ATOM 762 O O . ALA A 1 98 ? 7.765 -10.000 -16.438 1.00 70.81 98 ALA A O 1
ATOM 763 N N . THR A 1 99 ? 7.593 -10.049 -14.202 1.00 75.31 99 THR A N 1
ATOM 764 C CA . THR A 1 99 ? 8.836 -9.307 -13.963 1.00 75.31 99 THR A CA 1
ATOM 765 C C . THR A 1 99 ? 10.051 -10.069 -14.488 1.00 75.31 99 THR A C 1
ATOM 767 O O . THR A 1 99 ? 10.856 -9.486 -15.211 1.00 75.31 99 THR A O 1
ATOM 770 N N . CYS A 1 100 ? 10.170 -11.369 -14.201 1.00 77.25 100 CYS A N 1
ATOM 771 C CA . CYS A 1 100 ? 11.255 -12.194 -14.738 1.00 77.25 100 CYS A CA 1
ATOM 772 C C . CYS A 1 100 ? 11.242 -12.227 -16.272 1.00 77.25 100 CYS A C 1
ATOM 774 O O . CYS A 1 100 ? 12.290 -12.054 -16.888 1.00 77.25 100 CYS A O 1
ATOM 776 N N . GLY A 1 101 ? 10.069 -12.393 -16.891 1.00 80.38 101 GLY A N 1
ATOM 777 C CA . GLY A 1 101 ? 9.921 -12.369 -18.347 1.00 80.38 101 GLY A CA 1
ATOM 778 C C . GLY A 1 101 ? 10.369 -11.042 -18.966 1.00 80.38 101 GLY A C 1
ATOM 779 O O . GLY A 1 101 ? 11.150 -11.047 -19.916 1.00 80.38 101 GLY A O 1
ATOM 780 N N . CYS A 1 102 ? 9.951 -9.908 -18.393 1.00 84.50 102 CYS A N 1
ATOM 781 C CA . CYS A 1 102 ? 10.390 -8.584 -18.841 1.00 84.50 102 CYS A CA 1
ATOM 782 C C . CYS A 1 102 ? 11.908 -8.398 -18.717 1.00 84.50 102 CYS A C 1
ATOM 784 O O . CYS A 1 102 ? 12.532 -7.874 -19.636 1.00 84.50 102 CYS A O 1
ATOM 786 N N . VAL A 1 103 ? 12.518 -8.845 -17.614 1.00 84.06 103 VAL A N 1
ATOM 787 C CA . VAL A 1 103 ? 13.975 -8.742 -17.420 1.00 84.06 103 VAL A CA 1
ATOM 788 C C . VAL A 1 103 ? 14.729 -9.567 -18.464 1.00 84.06 103 VAL A C 1
ATOM 790 O O . VAL A 1 103 ? 15.677 -9.063 -19.061 1.00 84.06 103 VAL A O 1
ATOM 793 N N . VAL A 1 104 ? 14.288 -10.799 -18.737 1.00 88.06 104 VAL A N 1
ATOM 794 C CA . VAL A 1 104 ? 14.897 -11.661 -19.766 1.00 88.06 104 VAL A CA 1
ATOM 795 C C . VAL A 1 104 ? 14.768 -11.040 -21.158 1.00 88.06 104 VAL A C 1
ATOM 797 O O . VAL A 1 104 ? 15.742 -11.027 -21.908 1.00 88.06 104 VAL A O 1
ATOM 800 N N . LEU A 1 105 ? 13.602 -10.477 -21.492 1.00 88.69 105 LEU A N 1
ATOM 801 C CA . LEU A 1 105 ? 13.387 -9.778 -22.763 1.00 88.69 105 LEU A CA 1
ATOM 802 C C . LEU A 1 105 ? 14.309 -8.566 -22.917 1.00 88.69 105 LEU A C 1
ATOM 804 O O . LEU A 1 105 ? 14.940 -8.414 -23.959 1.00 88.69 105 LEU A O 1
ATOM 808 N N . MET A 1 106 ? 14.439 -7.735 -21.881 1.00 88.81 106 MET A N 1
ATOM 809 C CA . MET A 1 106 ? 15.352 -6.587 -21.905 1.00 88.81 106 MET A CA 1
ATOM 810 C C . MET A 1 106 ? 16.805 -7.031 -22.091 1.00 88.81 106 MET A C 1
ATOM 812 O O . MET A 1 106 ? 17.529 -6.435 -22.885 1.00 88.81 106 MET A O 1
ATOM 816 N N . LEU A 1 107 ? 17.220 -8.111 -21.420 1.00 88.69 107 LEU A N 1
ATOM 817 C CA . LEU A 1 107 ? 18.563 -8.667 -21.581 1.00 88.69 107 LEU A CA 1
ATOM 818 C C . LEU A 1 107 ? 18.809 -9.137 -23.022 1.00 88.69 107 LEU A C 1
ATOM 820 O O . LEU A 1 107 ? 19.851 -8.839 -23.599 1.00 88.69 107 LEU A O 1
ATOM 824 N N . ALA A 1 108 ? 17.833 -9.828 -23.618 1.00 88.81 108 ALA A N 1
ATOM 825 C CA . ALA A 1 108 ? 17.911 -1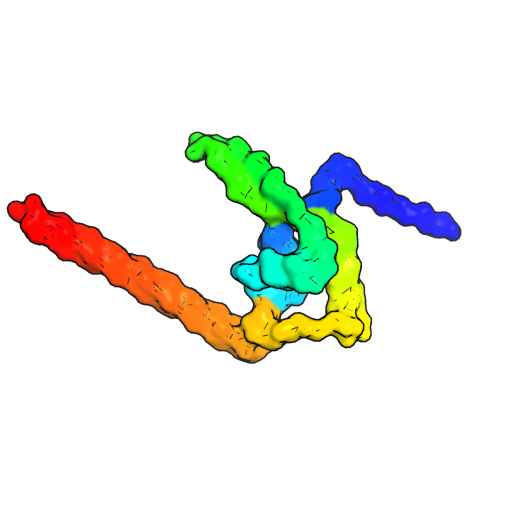0.293 -24.999 1.00 88.81 108 ALA A CA 1
ATOM 826 C C . ALA A 1 108 ? 18.007 -9.126 -25.995 1.00 88.81 108 ALA A C 1
ATOM 828 O O . ALA A 1 108 ? 18.802 -9.194 -26.928 1.00 88.81 108 ALA A O 1
ATOM 829 N N . VAL A 1 109 ? 17.256 -8.040 -25.773 1.00 90.31 109 VAL A N 1
ATOM 830 C CA . VAL A 1 109 ? 17.340 -6.819 -26.591 1.00 90.31 109 VAL A CA 1
ATOM 831 C C . VAL A 1 109 ? 18.724 -6.182 -26.482 1.00 90.31 109 VAL A C 1
ATOM 833 O O . VAL A 1 109 ? 19.313 -5.855 -27.506 1.00 90.31 109 VAL A O 1
ATOM 836 N N . VAL A 1 110 ? 19.275 -6.048 -25.272 1.00 90.62 110 VAL A N 1
ATOM 837 C CA . VAL A 1 110 ? 20.626 -5.494 -25.069 1.00 90.62 110 VAL A CA 1
ATOM 838 C C . VAL A 1 110 ? 21.681 -6.335 -25.788 1.00 90.62 110 VAL A C 1
ATOM 840 O O . VAL A 1 110 ? 22.541 -5.778 -26.468 1.00 90.62 110 VAL A O 1
ATOM 843 N N . ILE A 1 111 ? 21.594 -7.666 -25.694 1.00 89.75 111 ILE A N 1
ATOM 844 C CA . ILE A 1 111 ? 22.505 -8.581 -26.396 1.00 89.75 111 ILE A CA 1
ATOM 845 C C . ILE A 1 111 ? 22.351 -8.440 -27.914 1.00 89.75 111 ILE A C 1
ATOM 847 O O . ILE A 1 111 ? 23.351 -8.325 -28.616 1.00 89.75 111 ILE A O 1
ATOM 851 N N . ALA A 1 112 ? 21.119 -8.410 -28.427 1.00 88.75 112 ALA A N 1
ATOM 852 C CA . ALA A 1 112 ? 20.863 -8.267 -29.856 1.00 88.75 112 ALA A CA 1
ATOM 853 C C . ALA A 1 112 ? 21.413 -6.944 -30.404 1.00 88.75 112 ALA A C 1
ATOM 855 O O . ALA A 1 112 ? 22.071 -6.946 -31.441 1.00 88.75 112 ALA A O 1
ATOM 856 N N . VAL A 1 113 ? 21.196 -5.834 -29.689 1.00 90.50 113 VAL A N 1
ATOM 857 C CA . VAL A 1 113 ? 21.755 -4.525 -30.047 1.00 90.50 113 VAL A CA 1
ATOM 858 C C . VAL A 1 113 ? 23.276 -4.594 -30.064 1.00 90.50 113 VAL A C 1
ATOM 860 O O . VAL A 1 113 ? 23.861 -4.236 -31.077 1.00 90.50 113 VAL A O 1
ATOM 863 N N . ALA A 1 114 ? 23.906 -5.122 -29.009 1.00 87.62 114 ALA A N 1
ATOM 864 C CA . ALA A 1 114 ? 25.361 -5.236 -28.927 1.00 87.62 114 ALA A CA 1
ATOM 865 C C . ALA A 1 114 ? 25.962 -6.044 -30.091 1.00 87.62 114 ALA A C 1
ATOM 867 O O . ALA A 1 114 ? 26.977 -5.631 -30.645 1.00 87.62 114 ALA A O 1
ATOM 868 N N . VAL A 1 115 ? 25.314 -7.147 -30.491 1.00 87.56 115 VAL A N 1
ATOM 869 C CA . VAL A 1 115 ? 25.729 -7.979 -31.635 1.00 87.56 115 VAL A CA 1
ATOM 870 C C . VAL A 1 115 ? 25.525 -7.264 -32.973 1.00 87.56 115 VAL A C 1
ATOM 872 O O . VAL A 1 115 ? 26.375 -7.379 -33.844 1.00 87.56 115 VAL A O 1
ATOM 875 N N . LEU A 1 116 ? 24.427 -6.520 -33.149 1.00 83.31 116 LEU A N 1
ATOM 876 C CA . LEU A 1 116 ? 24.141 -5.759 -34.376 1.00 83.31 116 LEU A CA 1
ATOM 877 C C . LEU A 1 116 ? 25.056 -4.542 -34.564 1.00 83.31 116 LEU A C 1
ATOM 879 O O . LEU A 1 116 ? 25.233 -4.082 -35.688 1.00 83.31 116 LEU A O 1
ATOM 883 N N . SER A 1 117 ? 25.587 -3.993 -33.472 1.00 77.88 117 SER A N 1
ATOM 884 C CA . SER A 1 117 ? 26.518 -2.859 -33.486 1.00 77.88 117 SER A CA 1
ATOM 885 C C . SER A 1 117 ? 28.002 -3.261 -33.478 1.00 77.88 117 SER A C 1
ATOM 887 O O . SER A 1 117 ? 28.854 -2.374 -33.406 1.00 77.88 117 SER A O 1
ATOM 889 N N . SER A 1 118 ? 28.302 -4.565 -33.529 1.00 65.12 118 SER A N 1
ATOM 890 C CA . SER A 1 118 ? 29.651 -5.132 -33.683 1.00 65.12 118 SER A CA 1
ATOM 891 C C . SER A 1 118 ? 29.930 -5.532 -35.127 1.00 65.12 118 SER A C 1
ATOM 893 O O . SER A 1 118 ? 31.140 -5.612 -35.435 1.00 65.12 118 SER A O 1
#

pLDDT: mean 80.78, std 13.76, range [32.88, 92.88]

Foldseek 3Di:
DDDPPDPPPPPQKAALVVLCVLLQFDSVCSVVVCVVQVWDKDWDWDQDPVGIDIGIITGPVSSVVVSVCVVVVVDDDDLCGHCPHPNVVVNVVVVVVVVVVVVVVVVVVVVVVVVVVD